Protein AF-X1LS88-F1 (afdb_monomer)

Organism: NCBI:txid412755

Secondary structure (DSSP, 8-state):
----------TT--TT--B-TTTSSBHHHHHHHHHHHHHHHH-

Radius of gyration: 12.82 Å; Cα contacts (8 Å, |Δi|>4): 28; chains: 1; bounding box: 28×18×37 Å

Foldseek 3Di:
DDDDDDDDLPQPDQPPFDQDPVPRDTPSNVVSVVVVVVSVVVD

InterPro domains:
  IPR029052 Metallo-dependent phosphatase-like [G3DSA:3.60.21.10] (1-43)
  IPR029052 Metallo-dependent phosphatase-like [SSF56300] (1-43)

Sequence (43 aa):
MKILHFADLHLGVESYGRIDPTTGLSSRLNDFLSALDQVVDYA

Structure (mmCIF, N/CA/C/O backbone):
data_AF-X1LS88-F1
#
_entry.id   AF-X1LS88-F1
#
loop_
_atom_site.group_PDB
_atom_site.id
_atom_site.type_symbol
_atom_site.label_atom_id
_atom_site.label_alt_id
_atom_site.label_comp_id
_atom_site.label_asym_id
_atom_site.label_entity_id
_atom_site.label_seq_id
_atom_site.pdbx_PDB_ins_code
_atom_site.Cartn_x
_atom_site.Cartn_y
_atom_site.Cartn_z
_atom_site.occupancy
_atom_site.B_iso_or_equiv
_atom_site.auth_seq_id
_atom_site.auth_comp_id
_atom_site.auth_asym_id
_atom_site.auth_atom_id
_atom_site.pdbx_PDB_model_num
ATOM 1 N N . MET A 1 1 ? -16.355 3.322 21.050 1.00 82.00 1 MET A N 1
ATOM 2 C CA . MET A 1 1 ? -16.257 3.213 19.579 1.00 82.00 1 MET A CA 1
ATOM 3 C C . MET A 1 1 ? -14.872 2.683 19.246 1.00 82.00 1 MET A C 1
ATOM 5 O O . MET A 1 1 ? -13.929 3.130 19.888 1.00 82.00 1 MET A O 1
ATOM 9 N N . LYS A 1 2 ? -14.751 1.710 18.338 1.00 93.62 2 LYS A N 1
ATOM 10 C CA . LYS A 1 2 ? -13.457 1.214 17.842 1.00 93.62 2 LYS A CA 1
ATOM 11 C C . LYS A 1 2 ? -13.305 1.705 16.403 1.00 93.62 2 LYS A C 1
ATOM 13 O O . LYS A 1 2 ? -14.244 1.545 15.633 1.00 93.62 2 LYS A O 1
ATOM 18 N N . ILE A 1 3 ? -12.191 2.363 16.090 1.00 96.06 3 ILE A N 1
ATOM 19 C CA . ILE A 1 3 ? -11.899 2.913 14.760 1.00 96.06 3 ILE A CA 1
ATOM 20 C C . ILE A 1 3 ? -10.474 2.523 14.392 1.00 96.06 3 ILE A C 1
ATOM 22 O O . ILE A 1 3 ? -9.561 2.711 15.197 1.00 96.06 3 ILE A O 1
ATOM 26 N N . LEU A 1 4 ? -10.306 2.033 13.167 1.00 97.62 4 LEU A N 1
ATOM 27 C CA . LEU A 1 4 ? -9.017 1.844 12.518 1.00 97.62 4 LEU A CA 1
ATOM 28 C C . LEU A 1 4 ? -8.777 3.014 11.555 1.00 97.62 4 LEU A C 1
ATOM 30 O O . LEU A 1 4 ? -9.593 3.266 10.672 1.00 97.62 4 LEU A O 1
ATOM 34 N N . HIS A 1 5 ? -7.673 3.737 11.739 1.00 97.50 5 HIS A N 1
ATOM 35 C CA . HIS A 1 5 ? -7.254 4.823 10.854 1.00 97.50 5 HIS A CA 1
ATOM 36 C C . HIS A 1 5 ? -5.941 4.436 10.173 1.00 97.50 5 HIS A C 1
ATOM 38 O O . HIS A 1 5 ? -4.933 4.220 10.843 1.00 97.50 5 HIS A O 1
ATOM 44 N N . PHE A 1 6 ? -5.975 4.349 8.847 1.00 97.88 6 PHE A N 1
ATOM 45 C CA . PHE A 1 6 ? -4.870 3.930 7.992 1.00 97.88 6 PHE A CA 1
ATOM 46 C C . PHE A 1 6 ? -4.680 4.963 6.875 1.00 97.88 6 PHE A C 1
ATOM 48 O O . PHE A 1 6 ? -5.657 5.545 6.404 1.00 97.88 6 PHE A O 1
ATOM 55 N N . ALA A 1 7 ? -3.435 5.213 6.474 1.00 97.50 7 ALA A N 1
ATOM 56 C CA . ALA A 1 7 ? -3.078 6.245 5.504 1.00 97.50 7 ALA A CA 1
ATOM 57 C C . ALA A 1 7 ? -1.850 5.829 4.678 1.00 97.50 7 ALA A C 1
ATOM 59 O O . ALA A 1 7 ? -1.218 4.815 4.965 1.00 97.50 7 ALA A O 1
ATOM 60 N N . ASP A 1 8 ? -1.535 6.629 3.654 1.00 96.69 8 ASP A N 1
ATOM 61 C CA . ASP A 1 8 ? -0.299 6.531 2.865 1.00 96.69 8 ASP A CA 1
ATOM 62 C C . ASP A 1 8 ? -0.089 5.179 2.160 1.00 96.69 8 ASP A C 1
ATOM 64 O O . ASP A 1 8 ? 1.022 4.671 2.039 1.00 96.69 8 ASP A O 1
ATOM 68 N N . LEU A 1 9 ? -1.166 4.600 1.618 1.00 95.94 9 LEU A N 1
ATOM 69 C CA . LEU A 1 9 ? -1.082 3.363 0.831 1.00 95.94 9 LEU A CA 1
ATOM 70 C C . LEU A 1 9 ? -0.233 3.518 -0.444 1.00 95.94 9 LEU A C 1
ATOM 72 O O . LEU A 1 9 ? 0.312 2.539 -0.937 1.00 95.94 9 LEU A O 1
ATOM 76 N N . HIS A 1 10 ? -0.133 4.737 -0.987 1.00 96.06 10 HIS A N 1
ATOM 77 C CA . HIS A 1 10 ? 0.673 5.050 -2.172 1.00 96.06 10 HIS A CA 1
ATOM 78 C C . HIS A 1 10 ? 0.366 4.183 -3.413 1.00 96.06 10 HIS A C 1
ATOM 80 O O . HIS A 1 10 ? 1.267 3.799 -4.162 1.00 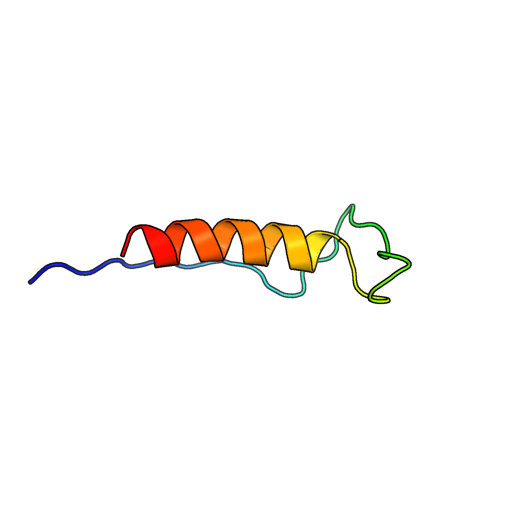96.06 10 HIS A O 1
ATOM 86 N N . LEU A 1 11 ? -0.921 3.914 -3.678 1.00 95.69 11 LEU A N 1
ATOM 87 C CA . LEU A 1 11 ? -1.343 3.287 -4.936 1.00 95.69 11 LEU A CA 1
ATOM 88 C C . LEU A 1 11 ? -0.845 4.099 -6.140 1.00 95.69 11 LEU A C 1
ATOM 90 O O . LEU A 1 11 ? -0.979 5.321 -6.179 1.00 95.69 11 LEU A O 1
ATOM 94 N N . GLY A 1 12 ? -0.273 3.400 -7.121 1.00 93.69 12 GLY A N 1
ATOM 95 C CA . GLY A 1 12 ? 0.350 4.008 -8.300 1.00 93.69 12 GLY A CA 1
ATOM 96 C C . GLY A 1 12 ? 1.849 4.287 -8.159 1.00 93.69 12 GLY A C 1
ATOM 97 O O . GLY A 1 12 ? 2.474 4.705 -9.129 1.00 93.69 12 GLY A O 1
ATOM 98 N N . VAL A 1 13 ? 2.467 4.030 -6.999 1.00 97.12 13 VAL A N 1
ATOM 99 C CA . VAL A 1 13 ? 3.934 3.987 -6.907 1.00 97.12 13 VAL A CA 1
ATOM 100 C C . VAL A 1 13 ? 4.447 2.692 -7.527 1.00 97.12 13 VAL A C 1
ATOM 102 O O . VAL A 1 13 ? 4.140 1.599 -7.060 1.00 97.12 13 VAL A O 1
ATOM 105 N N . GLU A 1 14 ? 5.287 2.815 -8.551 1.00 97.38 14 GLU A N 1
ATOM 106 C CA . GLU A 1 14 ? 5.790 1.664 -9.315 1.00 97.38 14 GLU A CA 1
ATOM 107 C C . GLU A 1 14 ? 7.311 1.473 -9.221 1.00 97.38 14 GLU A C 1
ATOM 109 O O . GLU A 1 14 ? 7.875 0.600 -9.882 1.00 97.38 14 GLU A O 1
ATOM 114 N N . SER A 1 15 ? 7.989 2.257 -8.376 1.00 96.56 15 SER A N 1
ATOM 115 C CA . SER A 1 15 ? 9.438 2.179 -8.166 1.00 96.56 15 SER A CA 1
ATOM 116 C C . SER A 1 15 ? 9.886 0.759 -7.819 1.00 96.56 15 SER A C 1
ATOM 118 O O . SER A 1 15 ? 9.324 0.120 -6.931 1.00 96.56 15 SER A O 1
ATOM 120 N N . TYR A 1 16 ? 10.925 0.283 -8.512 1.00 95.62 16 TYR A N 1
ATOM 121 C CA . TYR A 1 16 ? 11.491 -1.066 -8.360 1.00 95.62 16 TYR A CA 1
ATOM 122 C C . TYR A 1 16 ? 10.500 -2.220 -8.617 1.00 95.62 16 TYR A C 1
ATOM 124 O O . TYR A 1 16 ? 10.810 -3.374 -8.317 1.00 95.62 16 TYR A O 1
ATOM 132 N N . GLY A 1 17 ? 9.331 -1.929 -9.197 1.00 94.56 17 GLY A N 1
ATOM 133 C CA . GLY A 1 17 ? 8.375 -2.922 -9.669 1.00 94.56 17 GLY A CA 1
ATOM 134 C C . GLY A 1 17 ? 8.798 -3.591 -10.971 1.00 94.56 17 GLY A C 1
ATOM 135 O O . GLY A 1 17 ? 9.673 -3.113 -11.697 1.00 94.56 17 GLY A O 1
ATOM 136 N N . ARG A 1 18 ? 8.141 -4.705 -11.287 1.00 97.31 18 ARG A N 1
ATOM 137 C CA . ARG A 1 18 ? 8.217 -5.365 -12.598 1.00 97.31 18 ARG A CA 1
ATOM 138 C C . ARG A 1 18 ? 6.816 -5.482 -13.172 1.00 97.31 18 ARG A C 1
ATOM 140 O O . ARG A 1 18 ? 5.874 -5.623 -12.408 1.00 97.31 18 ARG A O 1
ATOM 147 N N . ILE A 1 19 ? 6.673 -5.458 -14.491 1.00 97.94 19 ILE A N 1
ATOM 148 C CA . ILE A 1 19 ? 5.374 -5.726 -15.113 1.00 97.94 19 ILE A CA 1
ATOM 149 C C . ILE A 1 19 ? 5.036 -7.2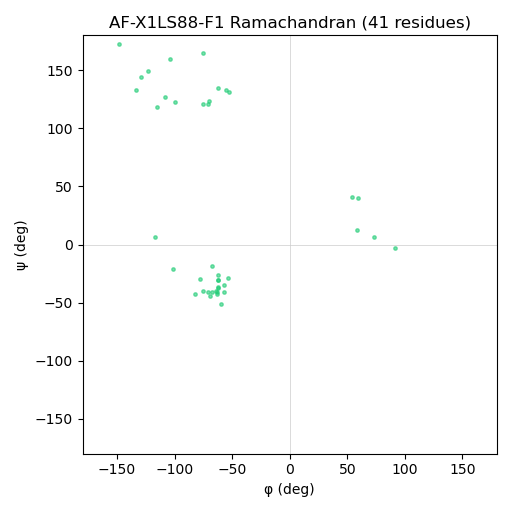05 -14.926 1.00 97.94 19 ILE A C 1
ATOM 151 O O . ILE A 1 19 ? 5.817 -8.076 -15.313 1.00 97.94 19 ILE A O 1
ATOM 155 N N . ASP A 1 20 ? 3.885 -7.479 -14.323 1.00 96.62 20 ASP A N 1
ATOM 156 C CA . ASP A 1 20 ? 3.311 -8.816 -14.266 1.00 96.62 20 ASP A CA 1
ATOM 157 C C . ASP A 1 20 ? 2.806 -9.189 -15.673 1.00 96.62 20 ASP A C 1
ATOM 159 O O . ASP A 1 20 ? 1.954 -8.486 -16.224 1.00 96.62 20 ASP A O 1
ATOM 163 N N . PRO A 1 21 ? 3.308 -10.277 -16.286 1.00 96.75 21 PRO A N 1
ATOM 164 C CA . PRO A 1 21 ? 2.930 -10.659 -17.646 1.00 96.75 21 PRO A CA 1
ATOM 165 C C . PRO A 1 21 ? 1.468 -11.115 -17.770 1.00 96.75 21 PRO A C 1
ATOM 167 O O . PRO A 1 21 ? 0.938 -11.14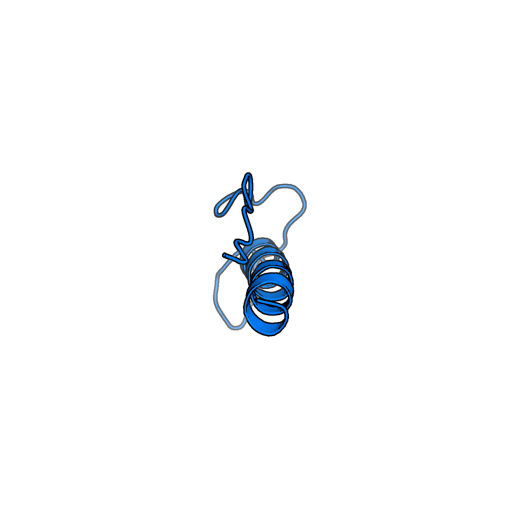9 -18.877 1.00 96.75 21 PRO A O 1
ATOM 170 N N . THR A 1 22 ? 0.821 -11.474 -16.661 1.00 97.44 22 THR A N 1
ATOM 171 C CA . THR A 1 22 ? -0.569 -11.944 -16.624 1.00 97.44 22 THR A CA 1
ATOM 172 C C . THR A 1 22 ? -1.545 -10.776 -16.633 1.00 97.44 22 THR A C 1
ATOM 174 O O . THR A 1 22 ? -2.563 -10.823 -17.320 1.00 97.44 22 THR A O 1
ATOM 177 N N . THR A 1 23 ? -1.247 -9.730 -15.859 1.00 95.69 23 THR A N 1
ATOM 178 C CA . THR A 1 23 ? -2.157 -8.589 -15.656 1.00 95.69 23 THR A CA 1
ATOM 179 C C . THR A 1 23 ? -1.773 -7.364 -16.481 1.00 95.69 23 THR A C 1
ATOM 181 O O . THR A 1 23 ? -2.613 -6.498 -16.712 1.00 95.69 23 THR A O 1
ATOM 184 N N . GLY A 1 24 ? -0.518 -7.274 -16.929 1.00 97.06 24 GLY A N 1
ATOM 185 C CA . GLY A 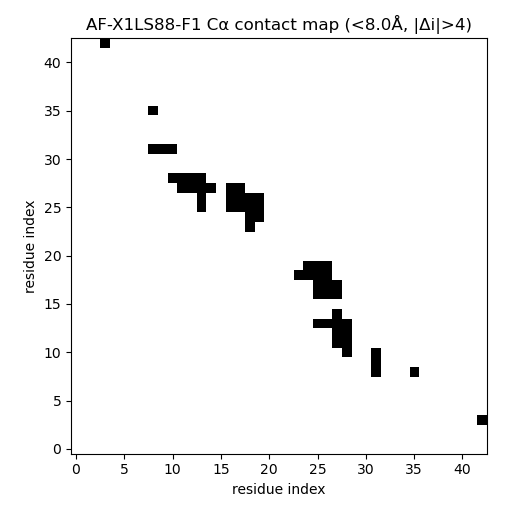1 24 ? 0.033 -6.093 -17.592 1.00 97.06 24 GLY A CA 1
ATOM 186 C C . GLY A 1 24 ? 0.292 -4.914 -16.649 1.00 97.06 24 GLY A C 1
ATOM 187 O O . GLY A 1 24 ? 0.633 -3.831 -17.119 1.00 97.06 24 GLY A O 1
ATOM 188 N N . LEU A 1 25 ? 0.137 -5.103 -15.335 1.00 97.12 25 LEU A N 1
ATOM 189 C CA . LEU A 1 25 ? 0.288 -4.060 -14.320 1.00 97.12 25 LEU A CA 1
ATOM 190 C C . LEU A 1 25 ? 1.623 -4.203 -13.583 1.00 97.12 25 LEU A C 1
ATOM 192 O O . LEU A 1 25 ? 2.233 -5.274 -13.569 1.00 97.12 25 LEU A O 1
ATOM 196 N N . SER A 1 26 ? 2.089 -3.126 -12.949 1.00 98.06 26 SER A N 1
ATOM 197 C CA . SER A 1 26 ? 3.255 -3.199 -12.067 1.00 98.06 26 SER A CA 1
ATOM 198 C C . SER A 1 26 ? 2.982 -4.135 -10.888 1.00 98.06 26 SER A C 1
ATOM 200 O O . SER A 1 26 ? 1.950 -4.030 -10.225 1.00 98.06 26 SER A O 1
ATOM 202 N N . SER A 1 27 ? 3.942 -5.004 -10.567 1.00 97.25 27 SER A N 1
ATOM 203 C CA . SER A 1 27 ? 3.910 -5.921 -9.419 1.00 97.25 27 SER A CA 1
ATOM 204 C C . SER A 1 27 ? 3.635 -5.187 -8.108 1.00 97.25 27 SER A C 1
ATOM 206 O O . SER A 1 27 ? 3.006 -5.730 -7.203 1.00 97.25 27 SER A O 1
ATOM 208 N N . ARG A 1 28 ? 4.038 -3.911 -8.047 1.00 97.75 28 ARG A N 1
ATOM 209 C CA . ARG A 1 28 ? 3.798 -3.028 -6.911 1.00 97.75 28 ARG A CA 1
ATOM 210 C C . ARG A 1 28 ? 2.327 -2.884 -6.565 1.00 97.75 28 ARG A C 1
ATOM 212 O O . ARG A 1 28 ? 2.014 -2.781 -5.384 1.00 97.75 28 ARG A O 1
ATOM 219 N N . LEU A 1 29 ? 1.436 -2.902 -7.556 1.00 97.12 29 LEU A N 1
ATOM 220 C CA . LEU A 1 29 ? 0.002 -2.820 -7.310 1.00 97.12 29 LEU A CA 1
ATOM 221 C C . LEU A 1 29 ? -0.466 -3.981 -6.425 1.00 97.12 29 LEU A C 1
ATOM 223 O O . LEU A 1 29 ? -1.078 -3.738 -5.389 1.00 97.12 29 LEU A O 1
ATOM 227 N N . ASN A 1 30 ? -0.117 -5.220 -6.786 1.00 96.06 30 ASN A N 1
ATOM 228 C CA . ASN A 1 30 ? -0.478 -6.399 -5.995 1.00 96.06 30 ASN A CA 1
ATOM 229 C C . ASN A 1 30 ? 0.143 -6.372 -4.599 1.00 96.06 30 ASN A C 1
ATOM 231 O O . ASN A 1 30 ? -0.511 -6.761 -3.634 1.00 96.06 30 ASN A O 1
ATOM 235 N N . ASP A 1 31 ? 1.373 -5.878 -4.477 1.00 96.62 31 ASP A N 1
ATOM 236 C CA . ASP A 1 31 ? 2.038 -5.760 -3.182 1.00 96.62 31 ASP A CA 1
ATOM 237 C C . ASP A 1 31 ? 1.291 -4.794 -2.239 1.00 96.62 31 ASP A C 1
ATOM 239 O O . ASP A 1 31 ? 1.140 -5.080 -1.051 1.00 96.62 31 ASP A O 1
ATOM 243 N N . PHE A 1 32 ? 0.799 -3.658 -2.752 1.00 97.75 32 PHE A N 1
ATOM 244 C CA . PHE A 1 32 ? 0.002 -2.712 -1.962 1.00 97.75 32 PHE A CA 1
ATOM 245 C C . PHE A 1 32 ? -1.392 -3.249 -1.638 1.00 97.75 32 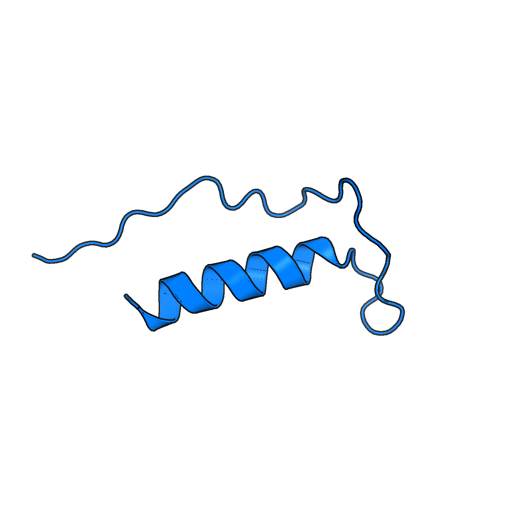PHE A C 1
ATOM 247 O O . PHE A 1 32 ? -1.845 -3.091 -0.506 1.00 97.75 32 PHE A O 1
ATOM 254 N N . LEU A 1 33 ? -2.059 -3.905 -2.591 1.00 97.38 33 LEU A N 1
ATOM 255 C CA . LEU A 1 33 ? -3.370 -4.514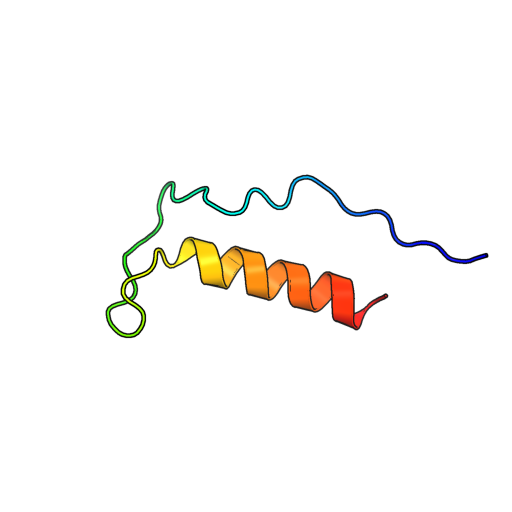 -2.348 1.00 97.38 33 LEU A CA 1
ATOM 256 C C . LEU A 1 33 ? -3.282 -5.626 -1.296 1.00 97.38 33 LEU A C 1
ATOM 258 O O . LEU A 1 33 ? -4.055 -5.613 -0.350 1.00 97.38 33 LEU A O 1
ATOM 262 N N . SER A 1 34 ? -2.258 -6.481 -1.364 1.00 97.62 34 SER A N 1
ATOM 263 C CA . SER A 1 34 ? -2.029 -7.536 -0.363 1.00 97.62 34 SER A CA 1
ATOM 264 C C . SER A 1 34 ? -1.756 -6.981 1.043 1.00 97.62 34 SER A C 1
ATOM 266 O O . SER A 1 34 ? -2.050 -7.632 2.047 1.00 97.62 34 SER A O 1
ATOM 268 N N . ALA A 1 35 ? -1.157 -5.790 1.146 1.00 97.56 35 ALA A N 1
ATOM 269 C CA . ALA A 1 35 ? -0.986 -5.103 2.425 1.00 97.56 35 ALA A CA 1
ATOM 270 C C . ALA A 1 35 ? -2.303 -4.481 2.916 1.00 97.56 35 ALA A C 1
ATOM 272 O O . ALA A 1 35 ? -2.606 -4.561 4.105 1.00 97.56 35 ALA A O 1
ATOM 273 N N . LEU A 1 36 ? -3.094 -3.890 2.014 1.00 98.50 36 LEU A N 1
ATOM 274 C CA . LEU A 1 36 ? -4.411 -3.342 2.339 1.00 98.50 36 LEU A CA 1
ATOM 275 C C . LEU A 1 36 ? -5.385 -4.438 2.791 1.00 98.50 36 LEU A C 1
ATOM 277 O O . LEU A 1 36 ? -6.110 -4.219 3.758 1.00 98.50 36 LEU A O 1
ATOM 281 N N . ASP A 1 37 ? -5.361 -5.611 2.160 1.00 98.50 37 ASP A N 1
ATOM 282 C CA . ASP A 1 37 ? -6.209 -6.749 2.532 1.00 98.50 37 ASP A CA 1
ATOM 283 C C . ASP A 1 37 ? -5.988 -7.150 3.997 1.00 98.50 37 ASP A C 1
ATOM 285 O O . ASP A 1 37 ? -6.948 -7.320 4.737 1.00 98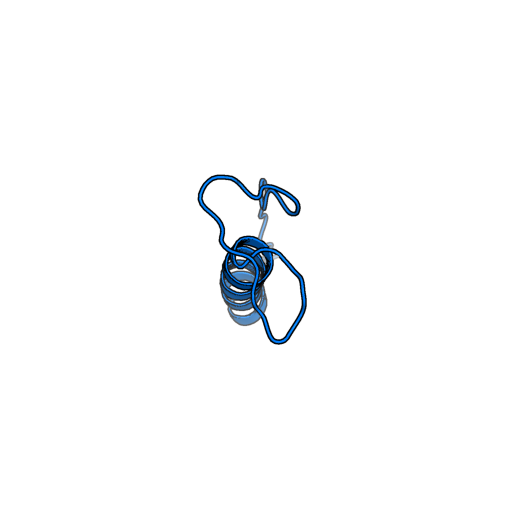.50 37 ASP A O 1
ATOM 289 N N . GLN A 1 38 ? -4.739 -7.160 4.479 1.00 98.44 38 GLN A N 1
ATOM 290 C CA . GLN A 1 38 ? -4.443 -7.431 5.895 1.00 98.44 38 GLN A CA 1
ATO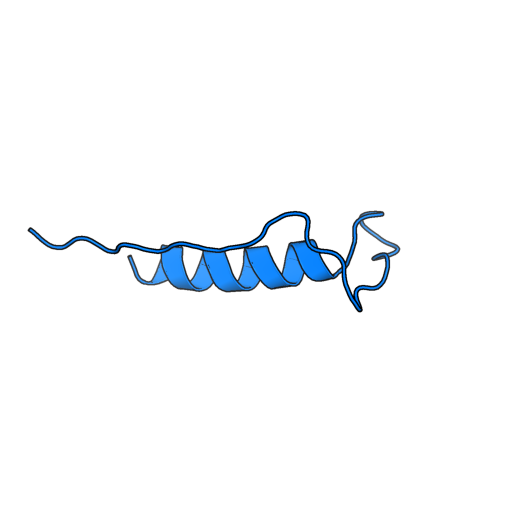M 291 C C . GLN A 1 38 ? -5.045 -6.386 6.846 1.00 98.44 38 GLN A C 1
ATOM 293 O O . GLN A 1 38 ? -5.469 -6.717 7.953 1.00 98.44 38 GLN A O 1
ATOM 298 N N . VAL A 1 39 ? -5.060 -5.114 6.436 1.00 98.19 39 VAL A N 1
ATOM 299 C CA . VAL A 1 39 ? -5.652 -4.019 7.219 1.00 98.19 39 VAL A CA 1
ATOM 300 C C . VAL A 1 39 ? -7.170 -4.183 7.289 1.00 98.19 39 VAL A C 1
ATOM 302 O O . VAL A 1 39 ? -7.750 -3.979 8.354 1.00 98.19 39 VAL A O 1
ATOM 305 N N . VAL A 1 40 ? -7.798 -4.568 6.175 1.00 98.25 40 VAL A N 1
ATOM 306 C CA . VAL A 1 40 ? -9.243 -4.814 6.081 1.00 98.25 40 VAL A CA 1
ATOM 307 C C . VAL A 1 40 ? -9.649 -6.058 6.870 1.00 98.25 40 VAL A C 1
ATOM 309 O O . VAL A 1 40 ? -10.617 -5.990 7.617 1.00 98.25 40 VAL A O 1
ATOM 312 N N . ASP 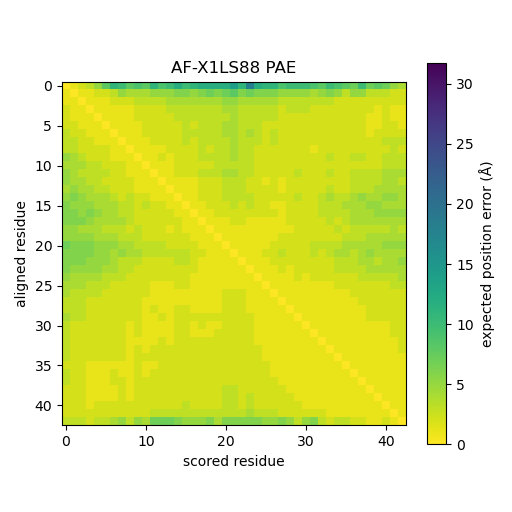A 1 41 ? -8.896 -7.153 6.768 1.00 98.50 41 ASP A N 1
ATOM 313 C CA . ASP A 1 41 ? -9.164 -8.402 7.492 1.00 98.50 41 ASP A CA 1
ATOM 314 C C . ASP A 1 41 ? -9.088 -8.230 9.018 1.00 98.50 41 ASP A C 1
ATOM 316 O O . ASP A 1 41 ? -9.768 -8.933 9.768 1.00 98.50 41 ASP A O 1
ATOM 320 N N . TYR A 1 42 ? -8.246 -7.307 9.493 1.00 97.25 42 TYR A N 1
ATOM 321 C CA . TYR A 1 42 ? -8.122 -6.986 10.915 1.00 97.25 42 TYR A CA 1
ATOM 322 C C . TYR A 1 42 ? -9.255 -6.088 11.446 1.00 97.25 42 TYR A C 1
ATOM 324 O O . TYR A 1 42 ? -9.543 -6.130 12.647 1.00 97.25 42 TYR A O 1
ATOM 332 N N . ALA A 1 43 ? -9.829 -5.236 10.591 1.00 93.75 43 ALA A N 1
ATOM 333 C CA . ALA A 1 43 ? -10.748 -4.158 10.971 1.00 93.75 43 ALA A CA 1
ATOM 334 C C . ALA A 1 43 ? -12.104 -4.667 11.490 1.00 93.75 43 ALA A C 1
ATOM 336 O O . ALA A 1 43 ? -12.567 -4.108 12.517 1.00 93.75 43 ALA A O 1
#

Mean predicted aligned error: 2.35 Å

pLDDT: mean 96.56, std 2.57, range [82.0, 98.5]

Solvent-accessible surface area (backbone atoms only — not comparable to full-atom values): 2916 Å² total; per-residue (Å²): 139,88,83,87,88,84,78,87,73,59,84,86,59,51,84,95,41,49,71,35,89,88,78,72,42,47,46,34,54,59,56,44,50,60,52,49,50,57,56,59,77,70,105